Protein AF-A0A392NY03-F1 (afdb_monomer_lite)

pLDDT: mean 77.92, std 15.92, range [33.41, 97.06]

Secondary structure (DSSP, 8-state):
-HHHHHT-HHHHHHHHHHHHHHIIIIIHHHHHHHHHTT----HHHHHHHHHHHHHHHHHHS-----S-SSGGG----HHHHHHHHHHHHHHHHHHS-HHHHHHHHHHT-HHHHHHHHHHHHHHHHHHHHHTT-TT---HHHHHHHHHHHHHHHTTT--S-PPPHHHHHHHHHHHHHHTTTT-

Foldseek 3Di:
DVVVLCPDPLLVVVLVVLLVCCCVPFVVLAVVQCVVVVHDDDVVLLVLLSQLQSLCCQLLVGGPCQRGSHPVPHDDDPLVVLLVLLLVLVVVVVVDDPVVVVVCCVVCHDSNVSNVVSLVSVVVVSCVGNVVCVPPRDPSSVVSNVVVVVVVCVVPPPPDDDPPVNSSVVSSCSSSVVPVPD

Organism: NCBI:txid97028

Sequence (182 aa):
MYHLIFKRKSFNKFFHQSVQKKVENCLLPFLDNVAEEGAQVDLQDAFNKFTFDNTCNVVFGFDPNCLPKKFNELRENSYQKSLRVLEEVTLNRHYIPTWLWKLQKWLNVGQEKKFKVATENIDRFLYQHTSTNSSSRSDEIGECYFDMLKAQTKEGYGRGEMSEKYLRDTALSLLIAGKWHN

InterPro domains:
  IPR001128 Cytochrome P450 [PF00067] (19-178)
  IPR036396 Cytochrome P450 superfamily [G3DSA:1.10.630.10] (2-179)
  IPR036396 Cytochrome P450 superfamily [SSF48264] (8-178)

Radius of gyration: 18.07 Å; chains: 1; bounding box: 49×42×44 Å

Structure (mmCIF, N/CA/C/O backbone):
data_AF-A0A392NY03-F1
#
_entry.id   AF-A0A392NY03-F1
#
loop_
_atom_site.group_PDB
_atom_site.id
_atom_site.type_symbol
_atom_site.label_atom_id
_atom_site.label_alt_id
_atom_site.label_comp_id
_atom_site.label_asym_id
_atom_site.label_entity_id
_atom_site.label_seq_id
_atom_site.pdbx_PDB_ins_code
_atom_site.Cartn_x
_atom_site.Cartn_y
_atom_site.Cartn_z
_atom_site.occupancy
_atom_site.B_iso_or_equiv
_atom_site.auth_seq_id
_atom_site.auth_comp_id
_atom_site.auth_asym_id
_atom_site.auth_atom_id
_atom_site.pdbx_PDB_model_num
ATOM 1 N N . MET A 1 1 ? 20.837 1.768 0.656 1.00 48.66 1 MET A N 1
ATOM 2 C CA . MET A 1 1 ? 19.749 2.689 0.281 1.00 48.66 1 MET A CA 1
ATOM 3 C C . MET A 1 1 ? 18.522 2.612 1.216 1.00 48.66 1 MET A C 1
ATOM 5 O O . MET A 1 1 ? 18.526 3.355 2.188 1.00 48.66 1 MET A O 1
ATOM 9 N N . TYR A 1 2 ? 17.536 1.702 1.073 1.00 57.34 2 TYR A N 1
ATOM 10 C CA . TYR A 1 2 ? 16.329 1.670 1.952 1.00 57.34 2 TYR A CA 1
ATOM 11 C C . TYR A 1 2 ? 16.606 1.490 3.450 1.00 57.34 2 TYR A C 1
ATOM 13 O O . TYR A 1 2 ? 15.991 2.130 4.299 1.00 57.34 2 TYR A O 1
ATOM 21 N N . HIS A 1 3 ? 17.589 0.655 3.773 1.00 59.91 3 HIS A N 1
ATOM 22 C CA . HIS A 1 3 ? 17.982 0.351 5.146 1.00 59.91 3 HIS A CA 1
ATOM 23 C C . HIS A 1 3 ? 18.373 1.596 5.970 1.00 59.91 3 HIS A C 1
ATOM 25 O O . HIS A 1 3 ? 18.186 1.609 7.182 1.00 59.91 3 HIS A O 1
ATOM 31 N N . LEU A 1 4 ? 18.890 2.657 5.338 1.00 63.84 4 LEU A N 1
ATOM 32 C CA . LEU A 1 4 ? 19.244 3.892 6.048 1.00 63.84 4 LEU A CA 1
ATOM 33 C C . LEU A 1 4 ? 18.022 4.756 6.363 1.00 63.84 4 LEU A C 1
ATOM 35 O O . LEU A 1 4 ? 18.016 5.429 7.388 1.00 63.84 4 LEU A O 1
ATOM 39 N N . ILE A 1 5 ? 16.994 4.719 5.515 1.00 65.94 5 ILE A N 1
ATOM 40 C CA . ILE A 1 5 ? 15.735 5.442 5.723 1.00 65.94 5 ILE A CA 1
ATOM 41 C C . ILE A 1 5 ? 14.952 4.780 6.860 1.00 65.94 5 ILE A C 1
ATOM 43 O O . ILE A 1 5 ? 14.609 5.447 7.832 1.00 65.94 5 ILE A O 1
ATOM 47 N N . PHE A 1 6 ? 14.780 3.455 6.806 1.00 70.62 6 PHE A N 1
ATOM 48 C CA . PHE A 1 6 ? 14.061 2.687 7.833 1.00 70.62 6 PHE A CA 1
ATOM 49 C C . PHE A 1 6 ? 14.751 2.683 9.204 1.00 70.62 6 PHE A C 1
ATOM 51 O O . PHE A 1 6 ? 14.118 2.445 10.228 1.00 70.62 6 PHE A O 1
ATOM 58 N N . LYS A 1 7 ? 16.052 2.986 9.264 1.00 73.38 7 LYS A N 1
ATOM 59 C CA . LYS A 1 7 ? 16.778 3.132 10.534 1.00 73.38 7 LYS A CA 1
ATOM 60 C C . LYS A 1 7 ? 16.645 4.512 11.178 1.00 73.38 7 LYS A C 1
ATOM 62 O O . LYS A 1 7 ? 17.070 4.680 12.322 1.00 73.38 7 LYS A O 1
ATOM 67 N N . ARG A 1 8 ? 16.073 5.509 10.496 1.00 77.75 8 ARG A N 1
ATOM 68 C CA . ARG A 1 8 ? 15.898 6.843 11.083 1.00 77.75 8 ARG A CA 1
ATOM 69 C C . ARG A 1 8 ? 14.789 6.838 12.128 1.00 77.75 8 ARG A C 1
ATOM 71 O O . ARG A 1 8 ? 13.687 6.354 11.892 1.00 77.75 8 ARG A O 1
ATOM 78 N N . LYS A 1 9 ? 15.065 7.465 13.275 1.00 79.56 9 LYS A N 1
ATOM 79 C CA . LYS A 1 9 ? 14.077 7.640 14.350 1.00 79.56 9 LYS A CA 1
ATOM 80 C C . LYS A 1 9 ? 12.870 8.472 13.902 1.00 79.56 9 LYS A C 1
ATOM 82 O O . LYS A 1 9 ? 11.758 8.142 14.292 1.00 79.56 9 LYS A O 1
ATOM 87 N N . SER A 1 10 ? 13.085 9.503 13.075 1.00 75.88 10 SER A N 1
ATOM 88 C CA . SER A 1 10 ? 12.009 10.330 12.504 1.00 75.88 10 SER A CA 1
ATOM 89 C C . SER A 1 10 ? 11.055 9.490 11.654 1.00 75.88 10 SER A C 1
ATOM 91 O O . SER A 1 10 ? 9.855 9.493 11.907 1.00 75.88 10 SER A O 1
ATOM 93 N N . PHE A 1 11 ? 11.599 8.691 10.730 1.00 79.75 11 PHE A N 1
ATOM 94 C CA . PHE A 1 11 ? 10.820 7.762 9.911 1.00 79.75 11 PHE A CA 1
ATOM 95 C C . PHE A 1 11 ? 10.052 6.747 10.765 1.00 79.75 11 PHE A C 1
ATOM 97 O O . PHE A 1 11 ? 8.851 6.596 10.585 1.00 79.75 11 PHE A O 1
ATOM 104 N N . ASN A 1 12 ? 10.706 6.086 11.725 1.00 82.00 12 ASN A N 1
ATOM 105 C CA . ASN A 1 12 ? 10.037 5.085 12.563 1.00 82.00 12 ASN A CA 1
ATOM 106 C C . ASN A 1 12 ? 8.915 5.684 13.413 1.00 82.00 12 ASN A C 1
ATOM 108 O O . ASN A 1 12 ? 7.857 5.074 13.537 1.00 82.00 12 ASN A O 1
ATOM 112 N N . LYS A 1 13 ? 9.120 6.888 13.960 1.00 84.75 13 LYS A N 1
ATOM 113 C CA . LYS A 1 13 ? 8.075 7.616 14.685 1.00 84.75 13 LYS A CA 1
ATOM 114 C C . LYS A 1 13 ? 6.890 7.918 13.766 1.00 84.75 13 LYS A C 1
ATOM 116 O O . LYS A 1 13 ? 5.761 7.599 14.124 1.00 84.75 13 LYS A O 1
ATOM 121 N N . PHE A 1 14 ? 7.153 8.469 12.582 1.00 83.44 14 PHE A N 1
ATOM 122 C CA . PHE A 1 14 ? 6.122 8.791 11.598 1.00 83.44 14 PHE A CA 1
ATOM 123 C C . PHE A 1 14 ? 5.357 7.547 11.121 1.00 83.44 14 PHE A C 1
ATOM 125 O O . PHE A 1 14 ? 4.127 7.546 11.105 1.00 83.44 14 PHE A O 1
ATOM 132 N N . PHE A 1 15 ? 6.071 6.473 10.775 1.00 85.12 15 PHE A N 1
ATOM 133 C CA . PHE A 1 15 ? 5.483 5.202 10.358 1.00 85.12 15 PHE A CA 1
ATOM 134 C C . PHE A 1 15 ? 4.587 4.629 11.457 1.00 85.12 15 PHE A C 1
ATOM 136 O O . PHE A 1 15 ? 3.430 4.309 11.201 1.00 85.12 15 PHE A O 1
ATOM 143 N N . HIS A 1 16 ? 5.087 4.573 12.695 1.00 88.56 16 HIS A N 1
ATOM 144 C CA . HIS A 1 16 ? 4.323 4.074 13.834 1.00 88.56 16 HIS A CA 1
ATOM 145 C C . HIS A 1 16 ? 3.055 4.898 14.079 1.00 88.56 16 HIS A C 1
ATOM 147 O O . HIS A 1 16 ? 1.971 4.333 14.180 1.00 88.56 16 HIS A O 1
ATOM 153 N N . GLN A 1 17 ? 3.165 6.230 14.092 1.00 88.88 17 GLN A N 1
ATOM 154 C CA . GLN A 1 17 ? 2.017 7.124 14.257 1.00 88.88 17 GLN A CA 1
ATOM 155 C C . GLN A 1 17 ? 1.003 6.991 13.114 1.00 88.88 17 GLN A C 1
ATOM 157 O O . GLN A 1 17 ? -0.200 7.034 13.359 1.00 88.88 17 GLN A O 1
ATOM 162 N N . SER A 1 18 ? 1.470 6.826 11.876 1.00 87.50 18 SER A N 1
ATOM 163 C CA . SER A 1 18 ? 0.606 6.658 10.702 1.00 87.50 18 SER A CA 1
ATOM 164 C C . SER A 1 18 ? -0.183 5.354 10.771 1.00 87.50 18 SER A C 1
ATOM 166 O O . SER A 1 18 ? -1.406 5.369 10.637 1.00 87.50 18 SER A O 1
ATOM 168 N N . VAL A 1 19 ? 0.504 4.245 11.061 1.00 91.81 19 VAL A N 1
ATOM 169 C CA . VAL A 1 19 ? -0.120 2.927 11.213 1.00 91.81 19 VAL A CA 1
ATOM 170 C C . VAL A 1 19 ? -1.094 2.934 12.387 1.00 91.81 19 VAL A C 1
ATOM 172 O O . VAL A 1 19 ? -2.239 2.530 12.211 1.00 91.81 19 VAL A O 1
ATOM 175 N N . GLN A 1 20 ? -0.688 3.448 13.553 1.00 94.25 20 GLN A N 1
ATOM 176 C CA . GLN A 1 20 ? -1.549 3.531 14.735 1.00 94.25 20 GLN A CA 1
ATOM 177 C C . GLN A 1 20 ? -2.831 4.318 14.438 1.00 94.25 20 GLN A C 1
ATOM 179 O O . GLN A 1 20 ? -3.928 3.810 14.665 1.00 94.25 20 GLN A O 1
ATOM 184 N N . LYS A 1 21 ? -2.713 5.512 13.842 1.00 91.94 21 LYS A N 1
ATOM 185 C CA . LYS A 1 21 ? -3.877 6.316 13.445 1.00 91.94 21 LYS A CA 1
ATOM 186 C C . LYS A 1 21 ? -4.790 5.561 12.481 1.00 91.94 21 LYS A C 1
ATOM 188 O O . LYS A 1 21 ? -6.006 5.650 12.625 1.00 91.94 21 LYS A O 1
ATOM 193 N N . LYS A 1 22 ? -4.243 4.829 11.505 1.00 92.88 22 LYS A N 1
ATOM 194 C CA . LYS A 1 22 ? -5.048 4.055 10.547 1.00 92.88 22 LYS A CA 1
ATOM 195 C C . LYS A 1 22 ? -5.741 2.863 11.216 1.00 92.88 22 LYS A C 1
ATOM 197 O O . LYS A 1 22 ? -6.869 2.537 10.849 1.00 92.88 22 LYS A O 1
ATOM 202 N N . VAL A 1 23 ? -5.107 2.229 12.204 1.00 96.56 23 VAL A N 1
ATOM 203 C CA . VAL A 1 23 ? -5.734 1.161 12.997 1.00 96.56 23 VAL A CA 1
ATOM 204 C C . VAL A 1 23 ? -6.925 1.712 13.774 1.00 96.56 23 VAL A C 1
ATOM 206 O O . VAL A 1 23 ? -8.038 1.225 13.600 1.00 96.56 23 VAL A O 1
ATOM 209 N N . GLU A 1 24 ? -6.702 2.760 14.567 1.00 95.81 24 GLU A N 1
ATOM 210 C CA . GLU A 1 24 ? -7.713 3.348 15.453 1.00 95.81 24 GLU A CA 1
ATOM 211 C C . GLU A 1 24 ? -8.890 3.956 14.681 1.00 95.81 24 GLU A C 1
ATOM 213 O O . GLU A 1 24 ? -10.037 3.828 15.095 1.00 95.81 24 GLU A O 1
ATOM 218 N N . ASN A 1 25 ? -8.628 4.604 13.541 1.00 93.38 25 ASN A N 1
ATOM 219 C CA . ASN A 1 25 ? -9.654 5.368 12.827 1.00 93.38 25 ASN A CA 1
ATOM 220 C C . ASN A 1 25 ? -10.306 4.628 11.655 1.00 93.38 25 ASN A C 1
ATOM 222 O O . ASN A 1 25 ? -11.336 5.102 11.167 1.00 93.38 25 ASN A O 1
ATOM 226 N N . CYS A 1 26 ? -9.719 3.528 11.173 1.00 94.25 26 CYS A N 1
ATOM 227 C CA . CYS A 1 26 ? -10.228 2.797 10.009 1.00 94.25 26 CYS A CA 1
ATOM 228 C C . CYS A 1 26 ? -10.381 1.303 10.285 1.00 94.25 26 CYS A C 1
ATOM 230 O O . CYS A 1 26 ? -11.497 0.806 10.203 1.00 94.25 26 CYS A O 1
ATOM 232 N N . LEU A 1 27 ? -9.299 0.593 10.624 1.00 96.25 27 LEU A N 1
ATOM 233 C CA . LEU A 1 27 ? -9.344 -0.869 10.734 1.00 96.25 27 LEU A CA 1
ATOM 234 C C . LEU A 1 27 ? -10.250 -1.349 11.874 1.00 96.25 27 LEU A C 1
ATOM 236 O O . LEU A 1 27 ? -11.072 -2.227 11.639 1.00 96.25 27 LEU A O 1
ATOM 240 N N . LEU A 1 28 ? -10.118 -0.779 13.077 1.00 96.62 28 LEU A N 1
ATOM 241 C CA . LEU A 1 28 ? -10.971 -1.150 14.211 1.00 96.62 28 LEU A CA 1
ATOM 242 C C . LEU A 1 28 ? -12.446 -0.806 13.940 1.00 96.62 28 LEU A C 1
ATOM 244 O O . LEU A 1 28 ? -13.248 -1.734 13.957 1.00 96.62 28 LEU A O 1
ATOM 248 N N . PRO A 1 29 ? -12.811 0.436 13.546 1.00 96.50 29 PRO A N 1
ATOM 249 C CA . PRO A 1 29 ? -14.196 0.755 13.193 1.00 96.50 29 PRO A CA 1
ATOM 250 C C . PRO A 1 29 ? -14.788 -0.136 12.097 1.00 96.50 29 PRO A C 1
ATOM 252 O O . PRO A 1 29 ? -15.959 -0.491 12.161 1.00 96.50 29 PRO A O 1
ATOM 255 N N . PHE A 1 30 ? -13.985 -0.504 11.096 1.00 96.75 30 PHE A N 1
ATOM 256 C CA . PHE A 1 30 ? -14.412 -1.409 10.034 1.00 96.75 30 PHE A CA 1
ATOM 257 C C . PHE A 1 30 ? -14.739 -2.805 10.568 1.00 96.75 30 PHE A C 1
ATOM 259 O O . PHE A 1 30 ? -15.790 -3.349 10.242 1.00 96.75 30 PHE A O 1
ATOM 266 N N . LEU A 1 31 ? -13.858 -3.381 11.391 1.00 96.88 31 LEU A N 1
ATOM 267 C CA . LEU A 1 31 ? -14.071 -4.707 11.974 1.00 96.88 31 LEU A CA 1
ATOM 268 C C . LEU A 1 31 ? -15.233 -4.715 12.976 1.00 96.88 31 LEU A C 1
ATOM 270 O O . LEU A 1 31 ? -16.005 -5.672 12.984 1.00 96.88 31 LEU A O 1
ATOM 274 N N . ASP A 1 32 ? -15.390 -3.648 13.760 1.00 97.06 32 ASP A N 1
ATOM 275 C CA . ASP A 1 32 ? -16.525 -3.479 14.670 1.00 97.06 32 ASP A CA 1
ATOM 276 C C . ASP A 1 32 ? -17.842 -3.432 13.884 1.00 97.06 32 ASP A C 1
ATOM 278 O O . ASP A 1 32 ? -18.769 -4.179 14.183 1.00 97.06 32 ASP A O 1
ATOM 282 N N . ASN A 1 33 ? -17.905 -2.637 12.811 1.00 96.75 33 ASN A N 1
ATOM 283 C CA . ASN A 1 33 ? -19.099 -2.553 11.971 1.00 96.75 33 ASN A CA 1
ATOM 284 C C . ASN A 1 33 ? -19.419 -3.882 11.261 1.00 96.75 33 ASN A C 1
ATOM 286 O O . ASN A 1 33 ? -20.582 -4.269 11.196 1.00 96.75 33 ASN A O 1
ATOM 290 N N . VAL A 1 34 ? -18.410 -4.614 10.778 1.00 96.00 34 VAL A N 1
ATOM 291 C CA . VAL A 1 34 ? -18.593 -5.979 10.252 1.00 96.00 34 VAL A CA 1
ATOM 292 C C . VAL A 1 34 ? -19.234 -6.887 11.305 1.00 96.00 34 VAL A C 1
ATOM 294 O O . VAL A 1 34 ? -20.149 -7.647 10.983 1.00 96.00 34 VAL A O 1
ATOM 297 N N . ALA A 1 35 ? -18.746 -6.829 12.548 1.00 96.00 35 ALA A N 1
ATOM 298 C CA . ALA A 1 35 ? -19.244 -7.657 13.640 1.00 96.00 35 ALA A CA 1
ATOM 299 C C . ALA A 1 35 ? -20.685 -7.290 14.026 1.00 96.00 35 ALA A C 1
ATOM 301 O O . ALA A 1 35 ? -21.507 -8.185 14.220 1.00 96.00 35 ALA A O 1
ATOM 302 N N . GLU A 1 36 ? -21.008 -5.995 14.080 1.00 96.50 36 GLU A N 1
ATOM 303 C CA . GLU A 1 36 ? -22.365 -5.488 14.319 1.00 96.50 36 GLU A CA 1
ATOM 304 C C . GLU A 1 36 ? -23.351 -5.918 13.224 1.00 96.50 36 GLU A C 1
ATOM 306 O O . GLU A 1 36 ? -24.484 -6.295 13.520 1.00 96.50 36 GLU A O 1
ATOM 311 N N . GLU A 1 37 ? -22.921 -5.898 11.961 1.00 94.44 37 GLU A N 1
ATOM 312 C CA . GLU A 1 37 ? -23.732 -6.331 10.817 1.00 94.44 37 GLU A CA 1
ATOM 313 C C . GLU A 1 37 ? -23.833 -7.864 10.701 1.00 94.44 37 GLU A C 1
ATOM 315 O O . GLU A 1 37 ? -24.616 -8.371 9.896 1.00 94.44 37 GLU A O 1
ATOM 320 N N . GLY A 1 38 ? -23.054 -8.618 11.488 1.00 93.19 38 GLY A N 1
ATOM 321 C CA . GLY A 1 38 ? -22.962 -10.076 11.382 1.00 93.19 38 GLY A CA 1
ATOM 322 C C . GLY A 1 38 ? -22.428 -10.545 10.023 1.00 93.19 38 GLY A C 1
ATOM 323 O O . GLY A 1 38 ? -22.752 -11.646 9.574 1.00 93.19 38 GLY A O 1
ATOM 324 N N . ALA A 1 39 ? -21.652 -9.699 9.342 1.00 93.44 39 ALA A N 1
ATOM 325 C CA . ALA A 1 39 ? -21.164 -9.942 7.993 1.00 93.44 39 ALA A CA 1
ATOM 326 C C . ALA A 1 39 ? -19.878 -10.784 7.983 1.00 93.44 39 ALA A C 1
ATOM 328 O O . ALA A 1 39 ? -19.096 -10.799 8.933 1.00 93.44 39 ALA A O 1
ATOM 329 N N . GLN A 1 40 ? -19.620 -11.460 6.862 1.00 92.75 40 GLN A N 1
ATOM 330 C CA . GLN A 1 40 ? -18.354 -12.148 6.620 1.00 92.75 40 GLN A CA 1
ATOM 331 C C . GLN A 1 40 ? -17.423 -11.262 5.781 1.00 92.75 40 GLN A C 1
ATOM 333 O O . GLN A 1 40 ? -17.798 -10.812 4.699 1.00 92.75 40 GLN A O 1
ATOM 338 N N . VAL A 1 41 ? -16.185 -11.069 6.248 1.00 92.94 41 VAL A N 1
ATOM 339 C CA . VAL A 1 41 ? -15.096 -10.428 5.487 1.00 92.94 41 VAL A CA 1
ATOM 340 C C . VAL A 1 41 ? -14.013 -11.414 5.115 1.00 92.94 41 VAL A C 1
ATOM 342 O O . VAL A 1 41 ? -13.637 -12.285 5.898 1.00 92.94 41 VAL A O 1
ATOM 345 N N . ASP A 1 42 ? -13.406 -11.150 3.965 1.00 91.75 42 ASP A N 1
ATOM 346 C CA . ASP A 1 42 ? -12.051 -11.588 3.678 1.00 91.75 42 ASP A CA 1
ATOM 347 C C . ASP A 1 42 ? -11.037 -10.652 4.370 1.00 91.75 42 ASP A C 1
ATOM 349 O O . ASP A 1 42 ? -10.808 -9.515 3.944 1.00 91.75 42 ASP A O 1
ATOM 353 N N . LEU A 1 43 ? -10.411 -11.135 5.448 1.00 92.94 43 LEU A N 1
ATOM 354 C CA . LEU A 1 43 ? -9.368 -10.393 6.164 1.00 92.94 43 LEU A CA 1
ATOM 355 C C . LEU A 1 43 ? -8.121 -10.151 5.306 1.00 92.94 43 LEU A C 1
ATOM 357 O O . LEU A 1 43 ? -7.435 -9.149 5.505 1.00 92.94 43 LEU A O 1
ATOM 361 N N . GLN A 1 44 ? -7.830 -11.019 4.334 1.00 89.25 44 GLN A N 1
ATOM 362 C CA . GLN A 1 44 ? -6.713 -10.810 3.421 1.00 89.25 44 GLN A CA 1
ATOM 363 C C . GLN A 1 44 ? -6.969 -9.580 2.547 1.00 89.25 44 GLN A C 1
ATOM 365 O O . GLN A 1 44 ? -6.074 -8.755 2.357 1.00 89.25 44 GLN A O 1
ATOM 370 N N . ASP A 1 45 ? -8.189 -9.416 2.038 1.00 87.62 45 ASP A N 1
ATOM 371 C CA . ASP A 1 45 ? -8.572 -8.237 1.264 1.00 87.62 45 ASP A CA 1
ATOM 372 C C . ASP A 1 45 ? -8.565 -6.956 2.117 1.00 87.62 45 ASP A C 1
ATOM 374 O O . ASP A 1 45 ? -8.002 -5.936 1.703 1.00 87.62 45 ASP A O 1
ATOM 378 N N . ALA A 1 46 ? -9.095 -7.020 3.343 1.00 91.94 46 ALA A N 1
ATOM 379 C CA . ALA A 1 46 ? -9.078 -5.895 4.279 1.00 91.94 46 ALA A CA 1
ATOM 380 C C . ALA A 1 46 ? -7.645 -5.454 4.632 1.00 91.94 46 ALA A C 1
ATOM 382 O O . ALA A 1 46 ? -7.312 -4.270 4.529 1.00 91.94 46 ALA A O 1
ATOM 383 N N . PHE A 1 47 ? -6.757 -6.395 4.970 1.00 91.50 47 PHE A N 1
ATOM 384 C CA . PHE A 1 47 ? -5.359 -6.084 5.271 1.00 91.50 47 PHE A CA 1
ATOM 385 C C . PHE A 1 47 ? -4.573 -5.639 4.038 1.00 91.50 47 PHE A C 1
ATOM 387 O O . PHE A 1 47 ? -3.710 -4.771 4.148 1.00 91.50 47 PHE A O 1
ATOM 394 N N . ASN A 1 48 ? -4.893 -6.143 2.845 1.00 87.56 48 ASN A N 1
ATOM 395 C CA . ASN A 1 48 ? -4.289 -5.648 1.609 1.00 87.56 48 ASN A CA 1
ATOM 396 C C . ASN A 1 48 ? -4.656 -4.183 1.340 1.00 87.56 48 ASN A C 1
ATOM 398 O O . ASN A 1 48 ? -3.794 -3.401 0.937 1.00 87.56 48 ASN A O 1
ATOM 402 N N . LYS A 1 49 ? -5.914 -3.792 1.583 1.00 90.69 49 LYS A N 1
ATOM 403 C CA . LYS A 1 49 ? -6.361 -2.392 1.510 1.00 90.69 49 LYS A CA 1
ATOM 404 C C . LYS A 1 49 ? -5.681 -1.529 2.574 1.00 90.69 49 LYS A C 1
ATOM 406 O O . LYS A 1 49 ? -5.148 -0.474 2.244 1.00 90.69 49 LYS A O 1
ATOM 411 N N . PHE A 1 50 ? -5.606 -2.015 3.813 1.00 91.62 50 PHE A N 1
ATOM 412 C CA . PHE A 1 50 ? -4.915 -1.343 4.916 1.00 91.62 50 PHE A CA 1
ATOM 413 C C . PHE A 1 50 ? -3.426 -1.087 4.625 1.00 91.62 50 PHE A C 1
ATOM 415 O O . PHE A 1 50 ? -2.926 0.025 4.811 1.00 91.62 50 PHE A O 1
ATOM 422 N N . THR A 1 51 ? -2.705 -2.106 4.155 1.00 89.12 51 THR A N 1
ATOM 423 C CA . THR A 1 51 ? -1.279 -2.008 3.811 1.00 89.12 51 THR A CA 1
ATOM 424 C C . THR A 1 51 ? -1.057 -1.071 2.632 1.00 89.12 51 THR A C 1
ATOM 426 O O . THR A 1 51 ? -0.096 -0.296 2.625 1.00 89.12 51 THR A O 1
ATOM 429 N N . PHE A 1 52 ? -1.958 -1.110 1.647 1.00 87.38 52 PHE A N 1
ATOM 430 C CA . PHE A 1 52 ? -1.908 -0.205 0.510 1.00 87.38 52 PHE A CA 1
ATOM 431 C C . PHE A 1 52 ? -2.056 1.256 0.941 1.00 87.38 52 PHE A C 1
ATOM 433 O O . PHE A 1 52 ? -1.195 2.068 0.605 1.00 87.38 52 PHE A O 1
ATOM 440 N N . ASP A 1 53 ? -3.062 1.563 1.762 1.00 88.56 53 ASP A N 1
ATOM 441 C CA . ASP A 1 53 ? -3.291 2.913 2.281 1.00 88.56 53 ASP A CA 1
ATOM 442 C C . ASP A 1 53 ? -2.074 3.446 3.054 1.00 88.56 53 ASP A C 1
ATOM 444 O O . ASP A 1 53 ? -1.602 4.554 2.796 1.00 88.56 53 ASP A O 1
ATOM 448 N N . ASN A 1 54 ? -1.498 2.633 3.948 1.00 88.31 54 ASN A N 1
ATOM 449 C CA . ASN A 1 54 ? -0.302 3.013 4.704 1.00 88.31 54 ASN A CA 1
ATOM 450 C C . ASN A 1 54 ? 0.919 3.229 3.802 1.00 88.31 54 ASN A C 1
ATOM 452 O O . ASN A 1 54 ? 1.684 4.168 4.014 1.00 88.31 54 ASN A O 1
ATOM 456 N N . THR A 1 55 ? 1.107 2.390 2.782 1.00 83.94 55 THR A N 1
ATOM 457 C CA . THR A 1 55 ? 2.235 2.536 1.853 1.00 83.94 55 THR A CA 1
ATOM 458 C C . THR A 1 55 ? 2.085 3.799 1.013 1.00 83.94 55 THR A C 1
ATOM 460 O O . THR A 1 55 ? 3.059 4.531 0.838 1.00 83.94 55 THR A O 1
ATOM 463 N N . CYS A 1 56 ? 0.874 4.107 0.543 1.00 80.25 56 CYS A N 1
ATOM 464 C CA . CYS A 1 56 ? 0.611 5.358 -0.160 1.00 80.25 56 CYS A CA 1
ATOM 465 C C . CYS A 1 56 ? 0.853 6.576 0.735 1.00 80.25 56 CYS A C 1
ATOM 467 O O . CYS A 1 56 ? 1.500 7.530 0.300 1.00 80.25 56 CYS A O 1
ATOM 469 N N . ASN A 1 57 ? 0.436 6.510 1.999 1.00 82.56 57 ASN A N 1
ATOM 470 C CA . ASN A 1 57 ? 0.675 7.585 2.954 1.00 82.56 57 ASN A CA 1
ATOM 471 C C . ASN A 1 57 ? 2.178 7.796 3.192 1.00 82.56 57 ASN A C 1
ATOM 473 O O . ASN A 1 57 ? 2.673 8.916 3.116 1.00 82.56 57 ASN A O 1
ATOM 477 N N . VAL A 1 58 ? 2.937 6.717 3.386 1.00 78.25 58 VAL A N 1
ATOM 478 C CA . VAL A 1 58 ? 4.379 6.793 3.660 1.00 78.25 58 VAL A CA 1
ATOM 479 C C . VAL A 1 58 ? 5.195 7.232 2.443 1.00 78.25 58 VAL A C 1
ATOM 481 O O . VAL A 1 58 ? 6.142 7.999 2.595 1.00 78.25 58 VAL A O 1
ATOM 484 N N . VAL A 1 59 ? 4.861 6.754 1.242 1.00 74.44 59 VAL A N 1
ATOM 485 C CA . VAL A 1 59 ? 5.677 6.994 0.038 1.00 74.44 59 VAL A CA 1
ATOM 486 C C . VAL A 1 59 ? 5.239 8.241 -0.728 1.00 74.44 59 VAL A C 1
ATOM 488 O O . VAL A 1 59 ? 6.087 8.982 -1.227 1.00 74.44 59 VAL A O 1
ATOM 491 N N . PHE A 1 60 ? 3.932 8.489 -0.829 1.00 73.19 60 PHE A N 1
ATOM 492 C CA . PHE A 1 60 ? 3.380 9.599 -1.613 1.00 73.19 60 PHE A CA 1
ATOM 493 C C . PHE A 1 60 ? 2.854 10.751 -0.750 1.00 73.19 60 PHE A C 1
ATOM 495 O O . PHE A 1 60 ? 2.717 11.873 -1.252 1.00 73.19 60 PHE A O 1
ATOM 502 N N . GLY A 1 61 ? 2.618 10.513 0.543 1.00 73.19 61 GLY A N 1
ATOM 503 C CA . GLY A 1 61 ? 2.098 11.522 1.464 1.00 73.19 61 GLY A CA 1
ATOM 504 C C . GLY A 1 61 ? 0.587 11.717 1.375 1.00 73.19 61 GLY A C 1
ATOM 505 O O . GLY A 1 61 ? 0.109 12.795 1.715 1.00 73.19 61 GLY A O 1
ATOM 506 N N . PHE A 1 62 ? -0.159 10.725 0.875 1.00 79.06 62 PHE A N 1
ATOM 507 C CA . PHE A 1 62 ? -1.622 10.754 0.856 1.00 79.06 62 PHE A CA 1
ATOM 508 C C . PHE A 1 62 ? -2.215 9.387 1.207 1.00 79.06 62 PHE A C 1
ATOM 510 O O . PHE A 1 62 ? -1.626 8.350 0.910 1.00 79.06 62 PHE A O 1
ATOM 517 N N . ASP A 1 63 ? -3.417 9.391 1.777 1.00 85.00 63 ASP A N 1
ATOM 518 C CA . ASP A 1 63 ? -4.194 8.186 2.065 1.00 85.00 63 ASP A CA 1
ATOM 519 C C . ASP A 1 63 ? -5.334 8.047 1.032 1.00 85.00 63 ASP A C 1
ATOM 521 O O . ASP A 1 63 ? -6.216 8.909 0.992 1.00 85.00 63 ASP A O 1
ATOM 525 N N . PRO A 1 64 ? -5.331 7.014 0.164 1.00 84.25 64 PRO A N 1
ATOM 526 C CA . PRO A 1 64 ? -6.412 6.781 -0.792 1.00 84.25 64 PRO A CA 1
ATOM 527 C C . PRO A 1 64 ? -7.712 6.298 -0.136 1.00 84.25 64 PRO A C 1
ATOM 529 O O . PRO A 1 64 ? -8.740 6.259 -0.811 1.00 84.25 64 PRO A O 1
ATOM 532 N N . ASN A 1 65 ? -7.677 5.941 1.152 1.00 88.19 65 ASN A N 1
ATOM 533 C CA . ASN A 1 65 ? -8.808 5.448 1.927 1.00 88.19 65 ASN A CA 1
ATOM 534 C C . ASN A 1 65 ? -9.500 4.239 1.271 1.00 88.19 65 ASN A C 1
ATOM 536 O O . ASN A 1 65 ? -10.725 4.180 1.164 1.00 88.19 65 ASN A O 1
ATOM 540 N N . CYS A 1 66 ? -8.704 3.271 0.805 1.00 89.62 66 CYS A N 1
ATOM 541 C CA . CYS A 1 66 ? -9.196 2.043 0.187 1.00 89.62 66 CYS A CA 1
ATOM 542 C C . CYS A 1 66 ? -9.881 1.111 1.189 1.00 89.62 66 CYS A C 1
ATOM 544 O O . CYS A 1 66 ? -10.702 0.295 0.765 1.00 89.62 66 CYS A O 1
ATOM 546 N N . LEU A 1 67 ? -9.532 1.195 2.478 1.00 92.50 67 LEU A N 1
ATOM 547 C CA . LEU A 1 67 ? -10.258 0.533 3.561 1.00 92.50 67 LEU A CA 1
ATOM 548 C C . LEU A 1 67 ? -11.255 1.523 4.198 1.00 92.50 67 LEU A C 1
ATOM 550 O O . LEU A 1 67 ? -10.829 2.389 4.968 1.00 92.50 67 LEU A O 1
ATOM 554 N N . PRO A 1 68 ? -12.563 1.421 3.897 1.00 91.50 68 PRO A N 1
ATOM 555 C CA . PRO A 1 68 ? -13.575 2.288 4.490 1.00 91.50 68 PRO A CA 1
ATOM 556 C C . PRO A 1 68 ? -13.835 1.919 5.953 1.00 91.50 68 PRO A C 1
ATOM 558 O O . PRO A 1 68 ? -13.430 0.862 6.423 1.00 91.50 68 PRO A O 1
ATOM 561 N N . LYS A 1 69 ? -14.564 2.781 6.668 1.00 93.06 69 LYS A N 1
ATOM 562 C CA . LYS A 1 69 ? -14.990 2.514 8.054 1.00 93.06 69 LYS A CA 1
ATOM 563 C C . LYS A 1 69 ? -16.224 1.619 8.140 1.00 93.06 69 LYS A C 1
ATOM 565 O O . LYS A 1 69 ? -16.493 1.085 9.205 1.00 93.06 69 LYS A O 1
ATOM 570 N N . LYS A 1 70 ? -16.992 1.513 7.054 1.00 92.38 70 LYS A N 1
ATOM 571 C CA . LYS A 1 70 ? -18.222 0.723 6.993 1.00 92.38 70 LYS A CA 1
ATOM 572 C C . LYS A 1 70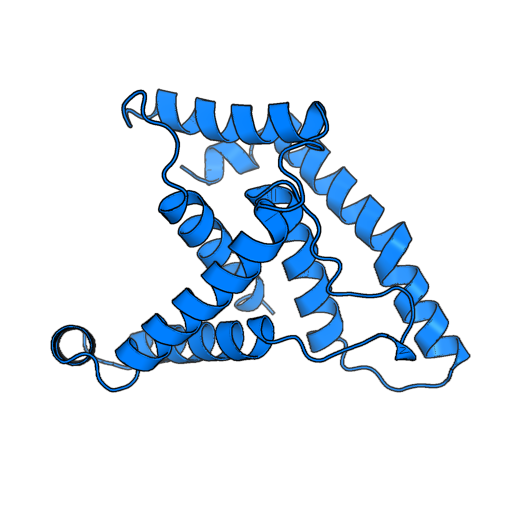 ? -18.097 -0.389 5.966 1.00 92.38 70 LYS A C 1
ATOM 574 O O . LYS A 1 70 ? -17.569 -0.171 4.874 1.00 92.38 70 LYS A O 1
ATOM 579 N N . PHE A 1 71 ? -18.612 -1.562 6.298 1.00 89.06 71 PHE A N 1
ATOM 580 C CA . PHE A 1 71 ? -18.571 -2.748 5.460 1.00 89.06 71 PHE A CA 1
ATOM 581 C C . PHE A 1 71 ? -19.339 -2.551 4.151 1.00 89.06 71 PHE A C 1
ATOM 583 O O . PHE A 1 71 ? -18.832 -2.886 3.083 1.00 89.06 71 PHE A O 1
ATOM 590 N N . ASN A 1 72 ? -20.505 -1.907 4.198 1.00 88.69 72 ASN A N 1
ATOM 591 C CA . ASN A 1 72 ? -21.308 -1.606 3.009 1.00 88.69 72 ASN A CA 1
ATOM 592 C C . ASN A 1 72 ? -20.638 -0.638 2.007 1.00 88.69 72 ASN A C 1
ATOM 594 O O . ASN A 1 72 ? -21.059 -0.542 0.853 1.00 88.69 72 ASN A O 1
ATOM 598 N N . GLU A 1 73 ? -19.597 0.080 2.427 1.00 89.19 73 GLU A N 1
ATOM 599 C CA . GLU A 1 73 ? -18.795 0.959 1.576 1.00 89.19 73 GLU A CA 1
ATOM 600 C C . GLU A 1 73 ? -17.596 0.231 0.954 1.00 89.19 73 GLU A C 1
ATOM 602 O O . GLU A 1 73 ? -16.921 0.801 0.091 1.00 89.19 73 GLU A O 1
ATOM 607 N N . LEU A 1 74 ? -17.325 -1.015 1.361 1.00 87.38 74 LEU A N 1
ATOM 608 C CA . LEU A 1 74 ? -16.214 -1.809 0.854 1.00 87.38 74 LEU A CA 1
ATOM 609 C C . LEU A 1 74 ? -16.432 -2.131 -0.625 1.00 87.38 74 LEU A C 1
ATOM 611 O O . LEU A 1 74 ? -17.414 -2.755 -1.021 1.00 87.38 74 LEU A O 1
ATOM 615 N N . ARG A 1 75 ? -15.487 -1.697 -1.461 1.00 84.06 75 ARG A N 1
ATOM 616 C CA . ARG A 1 75 ? -15.525 -1.895 -2.913 1.00 84.06 75 ARG A CA 1
ATOM 617 C C . ARG A 1 75 ? -14.258 -2.580 -3.397 1.00 84.06 75 ARG A C 1
ATOM 619 O O . ARG A 1 75 ? -13.171 -2.418 -2.834 1.00 84.06 75 ARG A O 1
ATOM 626 N N . GLU A 1 76 ? -14.400 -3.333 -4.480 1.00 79.31 76 GLU A N 1
ATOM 627 C CA . GLU A 1 76 ? -13.251 -3.817 -5.233 1.00 79.31 76 GLU A CA 1
ATOM 628 C C . GLU A 1 76 ? -12.671 -2.651 -6.044 1.00 79.31 76 GLU A C 1
ATOM 630 O O . GLU A 1 76 ? -13.343 -2.075 -6.902 1.00 79.31 76 GLU A O 1
ATOM 635 N N . ASN A 1 77 ? -11.414 -2.300 -5.776 1.00 78.00 77 ASN A N 1
ATOM 636 C CA . ASN A 1 77 ? -10.755 -1.183 -6.446 1.00 78.00 77 ASN A CA 1
ATOM 637 C C . ASN A 1 77 ? -9.931 -1.682 -7.642 1.00 78.00 77 ASN A C 1
ATOM 639 O O . ASN A 1 77 ? -9.291 -2.734 -7.592 1.00 78.00 77 ASN A O 1
ATOM 643 N N . SER A 1 78 ? -9.887 -0.901 -8.724 1.00 77.75 78 SER A N 1
ATOM 644 C CA . SER A 1 78 ? -9.165 -1.252 -9.962 1.00 77.75 78 SER A CA 1
ATOM 645 C C . SER A 1 78 ? -7.662 -1.504 -9.749 1.00 77.75 78 SER A C 1
ATOM 64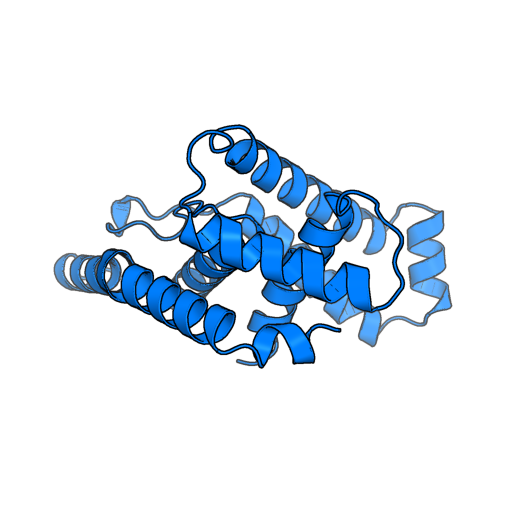7 O O . SER A 1 78 ? -7.061 -2.320 -10.460 1.00 77.75 78 SER A O 1
ATOM 649 N N . TYR A 1 79 ? -7.057 -0.872 -8.736 1.00 82.31 79 TYR A N 1
ATOM 650 C CA . TYR A 1 79 ? -5.657 -1.100 -8.377 1.00 82.31 79 TYR A CA 1
ATOM 651 C C . TYR A 1 79 ? -5.409 -2.536 -7.884 1.00 82.31 79 TYR A C 1
ATOM 653 O O . TYR A 1 79 ? -4.340 -3.078 -8.145 1.00 82.31 79 TYR A O 1
ATOM 661 N N . GLN A 1 80 ? -6.380 -3.195 -7.237 1.00 84.00 80 GLN A N 1
ATOM 662 C CA . GLN A 1 80 ? -6.205 -4.548 -6.683 1.00 84.00 80 GLN A CA 1
ATOM 663 C C . GLN A 1 80 ? -6.017 -5.584 -7.783 1.00 84.00 80 GLN A C 1
ATOM 665 O O . GLN A 1 80 ? -5.139 -6.439 -7.681 1.00 84.00 80 GLN A O 1
ATOM 670 N N . LYS A 1 81 ? -6.784 -5.464 -8.873 1.00 86.69 81 LYS A N 1
ATOM 671 C CA . LYS A 1 81 ? -6.624 -6.311 -10.065 1.00 86.69 81 LYS A CA 1
ATOM 672 C C . LYS A 1 81 ? -5.239 -6.126 -10.672 1.00 86.69 81 LYS A C 1
ATOM 674 O O . LYS A 1 81 ? -4.568 -7.100 -10.996 1.00 86.69 81 LYS A O 1
ATOM 679 N N . SER A 1 82 ? -4.792 -4.878 -10.761 1.00 89.31 82 SER A N 1
ATOM 680 C CA . SER A 1 82 ? -3.475 -4.547 -11.302 1.00 89.31 82 SER A CA 1
ATOM 681 C C . SER A 1 82 ? -2.345 -5.063 -10.403 1.00 89.31 82 SER A C 1
ATOM 683 O O . SER A 1 82 ? -1.408 -5.673 -10.904 1.00 89.31 82 SER A O 1
ATOM 685 N N . LEU A 1 83 ? -2.460 -4.931 -9.078 1.00 84.25 83 LEU A N 1
ATOM 686 C CA . LEU A 1 83 ? -1.490 -5.492 -8.133 1.00 84.25 83 LEU A CA 1
ATOM 687 C C . LEU A 1 83 ? -1.412 -7.018 -8.222 1.00 84.25 83 LEU A C 1
ATOM 689 O O . LEU A 1 83 ? -0.307 -7.542 -8.303 1.00 84.25 83 LEU A O 1
ATOM 693 N N . ARG A 1 84 ? -2.551 -7.723 -8.290 1.00 85.62 84 ARG A N 1
ATOM 694 C CA . ARG A 1 84 ? -2.567 -9.187 -8.471 1.00 85.62 84 ARG A CA 1
ATOM 695 C C . ARG A 1 84 ? -1.830 -9.608 -9.745 1.00 85.62 84 ARG A C 1
ATOM 697 O O . ARG A 1 84 ? -1.050 -10.552 -9.715 1.00 85.62 84 ARG A O 1
ATOM 704 N N . VAL A 1 85 ? -2.022 -8.879 -10.849 1.00 89.94 85 VAL A N 1
ATOM 705 C CA . VAL A 1 85 ? -1.284 -9.124 -12.101 1.00 89.94 85 VAL A CA 1
ATOM 706 C C . VAL A 1 85 ? 0.216 -8.883 -11.922 1.00 89.94 85 VAL A C 1
ATOM 708 O O . VAL A 1 85 ? 1.019 -9.672 -12.415 1.00 89.94 85 VAL A O 1
ATOM 711 N N . LEU A 1 86 ? 0.622 -7.818 -11.223 1.00 87.62 86 LEU A N 1
ATOM 712 C CA . LEU A 1 86 ? 2.042 -7.569 -10.957 1.00 87.62 86 LEU A CA 1
ATOM 713 C C . LEU A 1 86 ? 2.667 -8.672 -10.101 1.00 87.62 86 LEU A C 1
ATOM 715 O O . LEU A 1 86 ? 3.786 -9.091 -10.397 1.00 87.62 86 LEU A O 1
ATOM 719 N N . GLU A 1 87 ? 1.959 -9.156 -9.081 1.00 83.19 87 GLU A N 1
ATOM 720 C CA . GLU A 1 87 ? 2.390 -10.289 -8.258 1.00 83.19 87 GLU A CA 1
ATOM 721 C C . GLU A 1 87 ? 2.552 -11.552 -9.101 1.00 83.19 87 GLU A C 1
ATOM 723 O O . GLU A 1 87 ? 3.631 -12.141 -9.105 1.00 83.19 87 GLU A O 1
ATOM 728 N N . GLU A 1 88 ? 1.536 -11.919 -9.886 1.00 87.44 88 GLU A N 1
ATOM 729 C CA . GLU A 1 88 ? 1.562 -13.102 -10.752 1.00 87.44 88 GLU A CA 1
ATOM 730 C C . GLU A 1 88 ? 2.712 -13.037 -11.766 1.00 87.44 88 GLU A C 1
ATOM 732 O O . GLU A 1 88 ? 3.462 -13.997 -11.940 1.00 87.44 88 GLU A O 1
ATOM 737 N N . VAL A 1 89 ? 2.907 -11.894 -12.430 1.00 87.81 89 VAL A N 1
ATOM 738 C CA . VAL A 1 89 ? 4.013 -11.742 -13.385 1.00 87.81 89 VAL A CA 1
ATOM 739 C C . VAL A 1 89 ? 5.365 -11.810 -12.671 1.00 87.81 89 VAL A C 1
ATOM 741 O O . VAL A 1 89 ? 6.298 -12.432 -13.181 1.00 87.81 89 VAL A O 1
ATOM 744 N N . THR A 1 90 ? 5.487 -11.208 -11.487 1.00 83.88 90 THR A N 1
ATOM 745 C CA . THR A 1 90 ? 6.730 -11.237 -10.701 1.00 83.88 90 THR A CA 1
ATOM 746 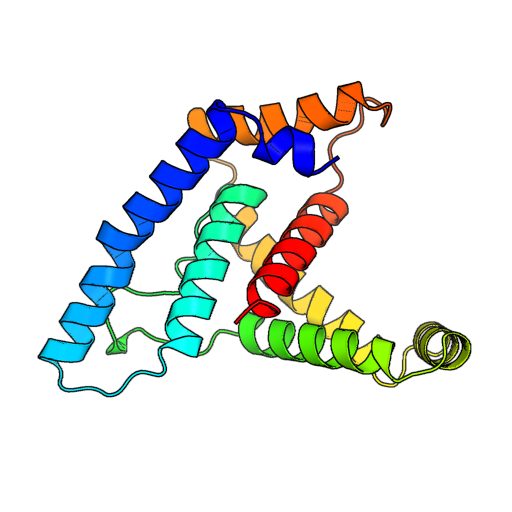C C . THR A 1 9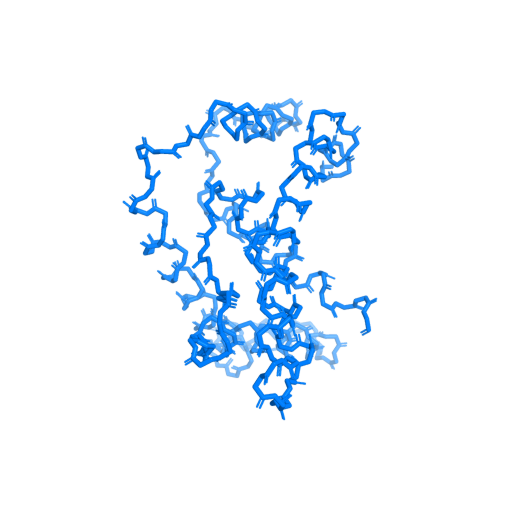0 ? 7.050 -12.651 -10.215 1.00 83.88 90 THR A C 1
ATOM 748 O O . THR A 1 90 ? 8.200 -13.077 -10.315 1.00 83.88 90 THR A O 1
ATOM 751 N N . LEU A 1 91 ? 6.043 -13.416 -9.785 1.00 84.94 91 LEU A N 1
ATOM 752 C CA . LEU A 1 91 ? 6.148 -14.852 -9.512 1.00 84.94 91 LEU A CA 1
ATOM 753 C C . LEU A 1 91 ? 6.649 -15.602 -10.744 1.00 84.94 91 LEU A C 1
ATOM 755 O O . LEU A 1 91 ? 7.664 -16.289 -10.682 1.00 84.94 91 LEU A O 1
ATOM 759 N N . ASN A 1 92 ? 5.990 -15.405 -11.885 1.00 84.75 92 ASN A N 1
ATOM 760 C CA . ASN A 1 92 ? 6.305 -16.097 -13.132 1.00 84.75 92 ASN A CA 1
ATOM 761 C C . ASN A 1 92 ? 7.749 -15.868 -13.599 1.00 84.75 92 ASN A C 1
ATOM 763 O O . ASN A 1 92 ? 8.360 -16.777 -14.160 1.00 84.75 92 ASN A O 1
ATOM 767 N N . ARG A 1 93 ? 8.341 -14.700 -13.319 1.00 84.62 93 ARG A N 1
ATOM 768 C CA . ARG A 1 93 ? 9.756 -14.425 -13.627 1.00 84.62 93 ARG A CA 1
ATOM 769 C C . ARG A 1 93 ? 10.738 -15.352 -12.904 1.00 84.62 93 ARG A C 1
ATOM 771 O O . ARG A 1 93 ? 11.837 -15.537 -13.412 1.00 84.62 93 ARG A O 1
ATOM 778 N N . HIS A 1 94 ? 10.361 -15.951 -11.774 1.00 83.06 94 HIS A N 1
ATOM 779 C CA . HIS A 1 94 ? 11.209 -16.918 -11.067 1.00 83.06 94 HIS A CA 1
ATOM 780 C C . HIS A 1 94 ? 11.240 -18.287 -11.760 1.00 83.06 94 HIS A C 1
ATOM 782 O O . HIS A 1 94 ? 12.209 -19.026 -11.615 1.00 83.06 94 HIS A O 1
ATOM 788 N N . TYR A 1 95 ? 10.207 -18.607 -12.542 1.00 85.56 95 TYR A N 1
ATOM 789 C CA . TYR A 1 95 ? 10.078 -19.880 -13.255 1.00 85.56 95 TYR A CA 1
ATOM 790 C C . TYR A 1 95 ? 10.469 -19.777 -14.739 1.00 85.56 95 TYR A C 1
ATOM 792 O O . TYR A 1 95 ? 10.698 -20.791 -15.396 1.00 85.56 95 TYR A O 1
ATOM 800 N N . ILE A 1 96 ? 10.547 -18.560 -15.288 1.00 85.12 96 ILE A N 1
ATOM 801 C CA . ILE A 1 96 ? 10.818 -18.305 -16.706 1.00 85.12 96 ILE A CA 1
ATOM 802 C C . ILE A 1 96 ? 12.301 -17.950 -16.925 1.00 85.12 96 ILE A C 1
ATOM 804 O O . ILE A 1 96 ? 12.803 -17.011 -16.307 1.00 85.12 96 ILE A O 1
ATOM 808 N N . PRO A 1 97 ? 13.008 -18.609 -17.869 1.00 89.06 97 PRO A N 1
ATOM 809 C CA . PRO A 1 97 ? 14.388 -18.266 -18.201 1.00 89.06 97 PRO A CA 1
ATOM 810 C C . PRO A 1 97 ? 14.574 -16.811 -18.640 1.00 89.06 97 PRO A C 1
ATOM 812 O O . PRO A 1 97 ? 13.744 -16.240 -19.353 1.00 89.06 97 PRO A O 1
ATOM 815 N N . THR A 1 98 ? 15.735 -16.231 -18.311 1.00 87.44 98 THR A N 1
ATOM 816 C CA . THR A 1 98 ? 15.983 -14.793 -18.487 1.00 87.44 98 THR A CA 1
ATOM 817 C C . THR A 1 98 ? 15.832 -14.288 -19.931 1.00 87.44 98 THR A C 1
ATOM 819 O O . THR A 1 98 ? 15.472 -13.140 -20.181 1.00 87.44 98 THR A O 1
ATOM 822 N N . TRP A 1 99 ? 16.118 -15.132 -20.914 1.00 91.56 99 TRP A N 1
ATOM 823 C CA . TRP A 1 99 ? 15.989 -14.770 -22.323 1.00 91.56 99 TRP A CA 1
ATOM 824 C C . TRP A 1 99 ? 14.521 -14.677 -22.768 1.00 91.56 99 TRP A C 1
ATOM 826 O O . TRP A 1 99 ? 14.187 -13.818 -23.582 1.00 91.56 99 TRP A O 1
ATOM 836 N N . LEU A 1 100 ? 13.631 -15.499 -22.200 1.00 90.12 100 LEU A N 1
ATOM 837 C CA . LEU A 1 100 ? 12.239 -15.597 -22.634 1.00 90.12 100 LEU A CA 1
ATOM 838 C C . LEU A 1 100 ? 11.413 -14.390 -22.175 1.00 90.12 100 LEU A C 1
ATOM 840 O O . LEU A 1 100 ? 10.683 -13.815 -22.980 1.00 90.12 100 LEU A O 1
ATOM 844 N N . TRP A 1 101 ? 11.565 -13.936 -20.925 1.00 85.56 101 TRP A N 1
ATOM 845 C CA . TRP A 1 101 ? 10.890 -12.704 -20.487 1.00 85.56 101 TRP A CA 1
ATOM 846 C C . TRP A 1 101 ? 11.469 -11.459 -21.177 1.00 85.56 101 TRP A C 1
ATOM 848 O O . TRP A 1 101 ? 10.716 -10.562 -21.542 1.00 85.56 101 TRP A O 1
ATOM 858 N N . LYS A 1 102 ? 12.778 -11.413 -21.471 1.00 89.00 102 LYS A N 1
ATOM 859 C CA . LYS A 1 102 ? 13.359 -10.338 -22.300 1.00 89.00 102 LYS A CA 1
ATOM 860 C C . LYS A 1 102 ? 12.756 -10.310 -23.707 1.00 89.00 102 LYS A C 1
ATOM 862 O O . LYS A 1 102 ? 12.461 -9.229 -24.211 1.00 89.00 102 LYS A O 1
ATOM 867 N N . LEU A 1 103 ? 12.532 -11.477 -24.311 1.00 92.69 103 LEU A N 1
ATOM 868 C CA . LEU A 1 103 ? 11.870 -11.593 -25.609 1.00 92.69 103 LEU A CA 1
ATOM 869 C C . LEU A 1 103 ? 10.410 -11.122 -25.543 1.00 92.69 103 LEU A C 1
ATOM 871 O O . LEU A 1 103 ? 9.993 -10.316 -26.370 1.00 92.69 103 LEU A O 1
ATOM 875 N N . GLN A 1 104 ? 9.652 -11.556 -24.531 1.00 90.75 104 GLN A N 1
ATOM 876 C CA . GLN A 1 104 ? 8.279 -11.088 -24.297 1.00 90.75 104 GLN A CA 1
ATOM 877 C C . GLN A 1 104 ? 8.211 -9.569 -24.102 1.00 90.75 104 GLN A C 1
ATOM 879 O O . GLN A 1 104 ? 7.313 -8.921 -24.639 1.00 90.75 104 GLN A O 1
ATOM 884 N N . LYS A 1 105 ? 9.183 -8.996 -23.383 1.00 88.62 105 LYS A N 1
ATOM 885 C CA . LYS A 1 105 ? 9.318 -7.551 -23.190 1.00 88.62 105 LYS A CA 1
ATOM 886 C C . LYS A 1 105 ? 9.598 -6.823 -24.502 1.00 88.62 105 LYS A C 1
ATOM 888 O O . LYS A 1 105 ? 8.980 -5.795 -24.755 1.00 88.62 105 LYS A O 1
ATOM 893 N N . TRP A 1 106 ? 10.505 -7.347 -25.329 1.00 92.44 106 TRP A N 1
ATOM 894 C CA . TRP A 1 106 ? 10.847 -6.753 -26.624 1.00 92.44 106 TRP A CA 1
ATOM 895 C C . TRP A 1 106 ? 9.666 -6.785 -27.602 1.00 92.44 106 TRP A C 1
ATOM 897 O O . TRP A 1 106 ? 9.356 -5.774 -28.223 1.00 92.44 106 TRP A O 1
ATOM 907 N N . LEU A 1 107 ? 8.957 -7.913 -27.668 1.00 92.75 107 LEU A N 1
ATOM 908 C CA . LEU A 1 107 ? 7.768 -8.085 -28.508 1.00 92.75 107 LEU A CA 1
ATOM 909 C C . LEU A 1 107 ? 6.502 -7.436 -27.922 1.00 92.75 107 LEU A C 1
ATOM 911 O O . LEU A 1 107 ? 5.481 -7.372 -28.602 1.00 92.75 107 LEU A O 1
ATOM 915 N N . ASN A 1 108 ? 6.545 -6.964 -26.671 1.00 91.31 108 ASN A N 1
ATOM 916 C CA . ASN A 1 108 ? 5.398 -6.439 -25.927 1.00 91.31 108 ASN A CA 1
ATOM 917 C C . ASN A 1 108 ? 4.197 -7.411 -25.911 1.00 91.31 108 ASN A C 1
ATOM 919 O O . ASN A 1 108 ? 3.054 -7.035 -26.185 1.00 91.31 108 ASN A O 1
ATOM 923 N N . VAL A 1 109 ? 4.457 -8.679 -25.582 1.00 92.44 109 VAL A N 1
ATOM 924 C CA . VAL A 1 109 ? 3.455 -9.758 -25.495 1.00 92.44 109 VAL A CA 1
ATOM 925 C C . VAL A 1 109 ? 3.555 -10.510 -24.167 1.00 92.44 109 VAL A C 1
ATOM 927 O O . VAL A 1 109 ? 4.469 -10.294 -23.373 1.00 92.44 109 VAL A O 1
ATOM 930 N N . GLY A 1 110 ? 2.605 -11.412 -23.913 1.00 89.31 110 GLY A N 1
ATOM 931 C CA . GLY A 1 110 ? 2.662 -12.320 -22.769 1.00 89.31 110 GLY A CA 1
ATOM 932 C C . GLY A 1 110 ? 2.637 -11.605 -21.416 1.00 89.31 110 GLY A C 1
ATOM 933 O O . GLY A 1 110 ? 1.914 -10.621 -21.232 1.00 89.31 110 GLY A O 1
ATOM 934 N N . GLN A 1 111 ? 3.418 -12.123 -20.465 1.00 88.25 111 GLN A N 1
ATOM 935 C CA . GLN A 1 111 ? 3.432 -11.645 -19.080 1.00 88.25 111 GLN A CA 1
ATOM 936 C C . GLN A 1 111 ? 3.984 -10.217 -18.969 1.00 88.25 111 GLN A C 1
ATOM 938 O O . GLN A 1 111 ? 3.468 -9.412 -18.200 1.00 88.25 111 GLN A O 1
ATOM 943 N N . GLU A 1 112 ? 4.948 -9.842 -19.810 1.00 88.19 112 GLU A N 1
ATOM 944 C CA . GLU A 1 112 ? 5.522 -8.491 -19.794 1.00 88.19 112 GLU A CA 1
ATOM 945 C C . GLU A 1 112 ? 4.549 -7.420 -20.311 1.00 88.19 112 GLU A C 1
ATOM 947 O O . GLU A 1 112 ? 4.512 -6.314 -19.768 1.00 88.19 112 GLU A O 1
ATOM 952 N N . LYS A 1 113 ? 3.684 -7.750 -21.284 1.00 91.56 113 LYS A N 1
ATOM 953 C CA . LYS A 1 113 ? 2.581 -6.855 -21.684 1.00 91.56 113 LYS A CA 1
ATOM 954 C C . LYS A 1 113 ? 1.596 -6.645 -20.534 1.00 91.56 113 LYS A C 1
ATOM 956 O O . LYS A 1 113 ? 1.198 -5.512 -20.270 1.00 91.56 113 LYS A O 1
ATOM 961 N N . LYS A 1 114 ? 1.207 -7.728 -19.846 1.00 91.81 114 LYS A N 1
ATOM 962 C CA . LYS A 1 114 ? 0.310 -7.661 -18.680 1.00 91.81 114 LYS A CA 1
ATOM 963 C C . LYS A 1 114 ? 0.917 -6.814 -17.561 1.00 91.81 114 LYS A C 1
ATOM 965 O O . LYS A 1 114 ? 0.227 -5.954 -17.025 1.00 91.81 114 LYS A O 1
ATOM 970 N N . PHE A 1 115 ? 2.207 -7.005 -17.272 1.00 88.94 115 PHE A N 1
ATOM 971 C CA . PHE A 1 115 ? 2.953 -6.204 -16.301 1.00 88.94 115 PHE A CA 1
ATOM 972 C C . PHE A 1 115 ? 2.897 -4.720 -16.648 1.00 88.94 115 PHE A C 1
ATOM 974 O O . PHE A 1 115 ? 2.507 -3.917 -15.810 1.00 88.94 115 PHE A O 1
ATOM 981 N N . LYS A 1 116 ? 3.203 -4.361 -17.902 1.00 89.25 116 LYS A N 1
ATOM 982 C CA . LYS A 1 116 ? 3.164 -2.971 -18.367 1.00 89.25 116 LYS A CA 1
ATOM 983 C C . LYS A 1 116 ? 1.787 -2.329 -18.160 1.00 89.25 116 LYS A C 1
ATOM 985 O O . LYS A 1 116 ? 1.708 -1.264 -17.558 1.00 89.25 116 LYS A O 1
ATOM 990 N N . VAL A 1 117 ? 0.714 -2.987 -18.605 1.00 91.94 117 VAL A N 1
ATOM 991 C CA . VAL A 1 117 ? -0.663 -2.474 -18.458 1.00 91.94 117 VAL A CA 1
ATOM 992 C C . VAL A 1 117 ? -1.053 -2.336 -16.983 1.00 91.94 117 VAL A C 1
ATOM 994 O O . VAL A 1 117 ? -1.664 -1.346 -16.588 1.00 91.94 117 VAL A O 1
ATOM 997 N N . ALA A 1 118 ? -0.687 -3.310 -16.148 1.00 90.00 118 ALA A N 1
ATOM 998 C CA . ALA A 1 118 ? -0.963 -3.259 -14.719 1.00 90.00 118 ALA A CA 1
ATOM 999 C C . ALA A 1 118 ? -0.213 -2.110 -14.025 1.00 90.00 118 ALA A C 1
ATOM 1001 O O . ALA A 1 118 ? -0.802 -1.407 -13.205 1.00 90.00 118 ALA A O 1
ATOM 1002 N N . THR A 1 119 ? 1.051 -1.869 -14.387 1.00 85.56 119 THR A N 1
ATOM 1003 C CA . THR A 1 119 ? 1.802 -0.700 -13.910 1.00 85.56 119 THR A CA 1
ATOM 1004 C C . THR A 1 119 ? 1.118 0.600 -14.335 1.00 85.56 119 THR A C 1
ATOM 1006 O O . THR A 1 119 ? 0.866 1.442 -13.486 1.00 85.56 119 THR A O 1
ATOM 1009 N N . GLU A 1 120 ? 0.727 0.745 -15.604 1.00 88.38 120 GLU A N 1
ATOM 1010 C CA . GLU A 1 120 ? 0.042 1.952 -16.104 1.00 88.38 120 GLU A CA 1
ATOM 1011 C C . GLU A 1 120 ? -1.290 2.234 -15.384 1.00 88.38 120 GLU A C 1
ATOM 1013 O O . GLU A 1 120 ? -1.646 3.392 -15.152 1.00 88.38 120 GLU A O 1
ATOM 1018 N N . ASN A 1 121 ? -2.028 1.191 -14.997 1.00 89.00 121 ASN A N 1
ATOM 1019 C CA . ASN A 1 121 ? -3.259 1.339 -14.222 1.00 89.00 121 ASN A CA 1
ATOM 1020 C C . ASN A 1 121 ? -2.999 1.829 -12.794 1.00 89.00 121 ASN A C 1
ATOM 1022 O O . ASN A 1 121 ? -3.745 2.676 -12.300 1.00 89.00 121 ASN A O 1
ATOM 1026 N N . ILE A 1 122 ? -1.963 1.306 -12.131 1.00 84.62 122 ILE A N 1
ATOM 1027 C CA . ILE A 1 122 ? -1.577 1.777 -10.795 1.00 84.62 122 ILE A CA 1
ATOM 1028 C C . ILE A 1 122 ? -1.077 3.214 -10.882 1.00 84.62 122 ILE A C 1
ATOM 1030 O O . ILE A 1 122 ? -1.454 4.027 -10.047 1.00 84.62 122 ILE A O 1
ATOM 1034 N N . ASP A 1 123 ? -0.323 3.554 -11.922 1.00 81.88 123 ASP A N 1
ATOM 1035 C CA . ASP A 1 123 ? 0.147 4.919 -12.141 1.00 81.88 123 ASP A CA 1
ATOM 1036 C C . ASP A 1 123 ? -1.028 5.865 -12.237 1.00 81.88 123 ASP A C 1
ATOM 1038 O O . ASP A 1 123 ? -1.107 6.825 -11.480 1.00 81.88 123 ASP A O 1
ATOM 1042 N N . ARG A 1 124 ? -1.988 5.561 -13.110 1.00 85.25 124 ARG A N 1
ATOM 1043 C CA . ARG A 1 124 ? -3.192 6.377 -13.262 1.00 85.25 124 ARG A CA 1
ATOM 1044 C C . ARG A 1 124 ? -3.945 6.540 -11.945 1.00 85.25 124 ARG A C 1
ATOM 1046 O O . ARG A 1 124 ? -4.382 7.647 -11.643 1.00 85.25 124 ARG A O 1
ATOM 1053 N N . PHE A 1 125 ? -4.079 5.459 -11.177 1.00 83.50 125 PHE A N 1
ATOM 1054 C CA . PHE A 1 125 ? -4.688 5.505 -9.852 1.00 83.50 125 PHE A CA 1
ATOM 1055 C C . PHE A 1 125 ? -3.928 6.475 -8.935 1.00 83.50 125 PHE A C 1
ATOM 1057 O O . PHE A 1 125 ? -4.527 7.378 -8.361 1.00 83.50 125 PHE A O 1
ATOM 1064 N N . LEU A 1 126 ? -2.603 6.352 -8.848 1.00 78.69 126 LEU A N 1
ATOM 1065 C CA . LEU A 1 126 ? -1.773 7.222 -8.017 1.00 78.69 126 LEU A CA 1
ATOM 1066 C C . LEU A 1 126 ? -1.848 8.685 -8.470 1.00 78.69 126 LEU A C 1
ATOM 1068 O O . LEU A 1 126 ? -2.097 9.547 -7.634 1.00 78.69 126 LEU A O 1
ATOM 1072 N N . TYR A 1 127 ? -1.721 8.960 -9.772 1.00 77.38 127 TYR A N 1
ATOM 1073 C CA . TYR A 1 127 ? -1.831 10.306 -10.346 1.00 77.38 127 TYR A CA 1
ATOM 1074 C C . TYR A 1 127 ? -3.156 10.981 -9.992 1.00 77.38 127 TYR A C 1
ATOM 1076 O O . TYR A 1 127 ? -3.170 12.159 -9.641 1.00 77.38 127 TYR A O 1
ATOM 1084 N N . GLN A 1 128 ? -4.274 10.253 -10.058 1.00 78.38 128 GLN A N 1
ATOM 1085 C CA . GLN A 1 128 ? -5.593 10.794 -9.726 1.00 78.38 128 GLN A CA 1
ATOM 1086 C C . GLN A 1 128 ? -5.676 11.246 -8.256 1.00 78.38 128 GLN A C 1
ATOM 1088 O O . GLN A 1 128 ? -6.307 12.257 -7.943 1.00 78.38 128 GLN A O 1
ATOM 1093 N N . HIS A 1 129 ? -5.006 10.528 -7.355 1.00 70.12 129 HIS A N 1
ATOM 1094 C CA . HIS A 1 129 ? -5.000 10.846 -5.929 1.00 70.12 129 HIS A CA 1
ATOM 1095 C C . HIS A 1 129 ? -3.907 11.852 -5.515 1.00 70.12 129 HIS A C 1
ATOM 1097 O O . HIS A 1 129 ? -4.119 12.614 -4.570 1.00 70.12 129 HIS A O 1
ATOM 1103 N N . THR A 1 130 ? -2.768 11.921 -6.213 1.00 63.94 130 THR A N 1
ATOM 1104 C CA . THR A 1 130 ? -1.705 12.909 -5.938 1.00 63.94 130 THR A CA 1
ATOM 1105 C C . THR A 1 130 ? -2.050 14.303 -6.455 1.00 63.94 130 THR A C 1
ATOM 1107 O O . THR A 1 130 ? -1.814 15.284 -5.751 1.00 63.94 130 THR A O 1
ATOM 1110 N N . SER A 1 131 ? -2.656 14.407 -7.642 1.00 56.06 131 SER A N 1
ATOM 1111 C CA . SER A 1 131 ? -3.049 15.692 -8.251 1.00 56.06 131 SER A CA 1
ATOM 1112 C C . SER A 1 131 ? -4.141 16.438 -7.473 1.00 56.06 131 SER A C 1
ATOM 1114 O O . SER A 1 131 ? -4.277 17.649 -7.615 1.00 56.06 131 SER A O 1
ATOM 1116 N N . THR A 1 132 ? -4.864 15.741 -6.594 1.00 50.81 132 THR A N 1
ATOM 1117 C CA . THR A 1 132 ? -5.908 16.323 -5.738 1.00 50.81 132 THR A CA 1
ATOM 1118 C C . THR A 1 132 ? -5.346 16.891 -4.419 1.00 50.81 132 THR A C 1
ATOM 1120 O O . THR A 1 132 ? -5.968 17.752 -3.807 1.00 50.81 132 THR A O 1
ATOM 1123 N N . ASN A 1 133 ? -4.152 16.458 -3.986 1.00 48.22 133 ASN A N 1
ATOM 1124 C CA . ASN A 1 133 ? -3.633 16.668 -2.622 1.00 48.22 133 ASN A CA 1
ATOM 1125 C C . ASN A 1 133 ? -2.342 17.509 -2.540 1.00 48.22 133 ASN A C 1
ATOM 1127 O O . ASN A 1 133 ? -1.740 17.618 -1.469 1.00 48.22 133 ASN A O 1
ATOM 1131 N N . SER A 1 134 ? -1.888 18.129 -3.636 1.00 45.88 134 SER A N 1
ATOM 1132 C CA . SER A 1 134 ? -0.643 18.921 -3.656 1.00 45.88 134 SER A CA 1
ATOM 1133 C C . SER A 1 134 ? -0.658 20.158 -2.742 1.00 45.88 134 SER A C 1
ATOM 1135 O O . SER A 1 134 ? 0.396 20.739 -2.499 1.00 45.88 134 SER A O 1
ATOM 1137 N N . SER A 1 135 ? -1.819 20.552 -2.213 1.00 42.34 135 SER A N 1
ATOM 1138 C CA . SER A 1 135 ? -1.996 21.682 -1.290 1.00 42.34 135 SER A CA 1
ATOM 1139 C C . SER A 1 135 ? -2.063 21.298 0.196 1.00 42.34 135 SER A C 1
ATOM 1141 O O . SER A 1 135 ? -2.161 22.187 1.035 1.00 42.34 135 SER A O 1
ATOM 1143 N N . SER A 1 136 ? -2.024 20.007 0.547 1.00 46.69 136 SER A N 1
ATOM 1144 C CA . SER A 1 136 ? -2.296 19.516 1.911 1.00 46.69 136 SER A CA 1
ATOM 1145 C C . SER A 1 136 ? -1.274 18.484 2.394 1.00 46.69 136 SER A C 1
ATOM 1147 O O . SER A 1 136 ? -1.628 17.458 2.972 1.00 46.69 136 SER A O 1
ATOM 1149 N N . ARG A 1 137 ? 0.017 18.731 2.151 1.00 55.44 137 ARG A N 1
ATOM 1150 C CA . ARG A 1 137 ? 1.088 17.969 2.807 1.00 55.44 137 ARG A CA 1
ATOM 1151 C C . ARG A 1 137 ? 1.302 18.544 4.204 1.00 55.44 137 ARG A C 1
ATOM 1153 O O . ARG A 1 137 ? 1.645 19.714 4.318 1.00 55.44 137 ARG A O 1
ATOM 1160 N N . SER A 1 138 ? 1.080 17.748 5.251 1.00 54.22 138 SER A N 1
ATOM 1161 C CA . SER A 1 138 ? 1.416 18.176 6.612 1.00 54.22 138 SER A CA 1
ATOM 1162 C C . SER A 1 138 ? 2.931 18.346 6.758 1.00 54.22 138 SER A C 1
ATOM 1164 O O . SER A 1 138 ? 3.703 17.630 6.113 1.00 54.22 138 SER A O 1
ATOM 1166 N N . ASP A 1 139 ? 3.356 19.270 7.622 1.00 56.66 139 ASP A N 1
ATOM 1167 C CA . ASP A 1 139 ? 4.775 19.593 7.824 1.00 56.66 139 ASP A CA 1
ATOM 1168 C C . ASP A 1 139 ? 5.610 18.349 8.192 1.00 56.66 139 ASP A C 1
ATOM 1170 O O . ASP A 1 139 ? 6.706 18.161 7.671 1.00 56.66 139 ASP A O 1
ATOM 1174 N N . GLU A 1 140 ? 5.056 17.421 8.982 1.00 56.78 140 GLU A N 1
ATOM 1175 C CA . GLU A 1 140 ? 5.717 16.159 9.365 1.00 56.78 140 GLU A CA 1
ATOM 1176 C C . GLU A 1 140 ? 5.918 15.185 8.181 1.00 56.78 140 GLU A C 1
ATOM 1178 O O . GLU A 1 140 ? 6.950 14.512 8.089 1.00 56.78 140 GLU A O 1
ATOM 1183 N N . ILE A 1 141 ? 4.956 15.112 7.249 1.00 56.47 141 ILE A N 1
ATOM 1184 C CA . ILE A 1 141 ? 5.064 14.307 6.017 1.00 56.47 141 ILE A CA 1
ATOM 1185 C C . ILE A 1 141 ? 6.086 14.946 5.077 1.00 56.47 141 ILE A C 1
ATOM 1187 O O . ILE A 1 141 ? 6.906 14.246 4.477 1.00 56.47 141 ILE A O 1
ATOM 1191 N N . GLY A 1 142 ? 6.056 16.279 4.975 1.00 56.84 142 GLY A N 1
ATOM 1192 C CA . GLY A 1 142 ? 7.031 17.068 4.233 1.00 56.84 142 GLY A CA 1
ATOM 1193 C C . GLY A 1 142 ? 8.451 16.817 4.729 1.00 56.84 142 GLY A C 1
ATOM 1194 O O . GLY A 1 142 ? 9.329 16.540 3.918 1.00 56.84 142 GLY A O 1
ATOM 1195 N N . GLU A 1 143 ? 8.666 16.813 6.046 1.00 56.78 143 GLU A N 1
ATOM 1196 C CA . GLU A 1 143 ? 9.958 16.504 6.661 1.00 56.78 143 GLU A CA 1
ATOM 1197 C C . GLU A 1 143 ? 10.411 15.064 6.408 1.00 56.78 143 GLU A C 1
ATOM 1199 O O . GLU A 1 143 ? 11.572 14.860 6.062 1.00 56.78 143 GLU A O 1
ATOM 1204 N N . CYS A 1 144 ? 9.528 14.063 6.516 1.00 57.09 144 CYS A N 1
ATOM 1205 C CA . CYS A 1 144 ? 9.888 12.661 6.273 1.00 57.09 144 CYS A CA 1
ATOM 1206 C C . CYS A 1 144 ? 10.227 12.397 4.796 1.00 57.09 144 CYS A C 1
ATOM 1208 O O . CYS A 1 144 ? 11.244 11.774 4.482 1.00 57.09 144 CYS A O 1
ATOM 1210 N N . TYR A 1 145 ? 9.420 12.938 3.882 1.00 59.06 145 TYR A N 1
ATOM 1211 C CA . TYR A 1 145 ? 9.664 12.895 2.443 1.00 59.06 145 TYR A CA 1
ATOM 1212 C C . TYR A 1 145 ? 10.956 13.636 2.076 1.00 59.06 145 TYR A C 1
ATOM 1214 O O . TYR A 1 145 ? 11.798 13.116 1.345 1.00 59.06 145 TYR A O 1
ATOM 1222 N N . PHE A 1 146 ? 11.176 14.821 2.645 1.00 55.38 146 PHE A N 1
ATOM 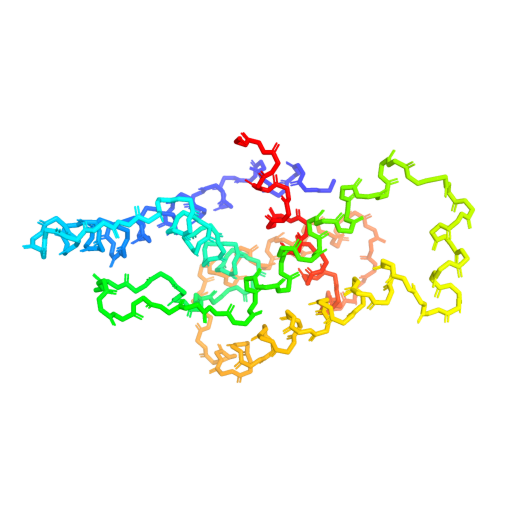1223 C CA . PHE A 1 146 ? 12.405 15.593 2.474 1.00 55.38 146 PHE A CA 1
ATOM 1224 C C . PHE A 1 146 ? 13.628 14.891 3.077 1.00 55.38 146 PHE A C 1
ATOM 1226 O O . PHE A 1 146 ? 14.726 14.972 2.526 1.00 55.38 146 PHE A O 1
ATOM 1233 N N . ASP A 1 147 ? 13.453 14.139 4.161 1.00 57.59 147 ASP A N 1
ATOM 1234 C CA . ASP A 1 147 ? 14.477 13.289 4.759 1.00 57.59 147 ASP A CA 1
ATOM 1235 C C . ASP A 1 147 ? 14.818 12.079 3.884 1.00 57.59 147 ASP A C 1
ATOM 1237 O O . ASP A 1 147 ? 16.004 11.747 3.749 1.00 57.59 147 ASP A O 1
ATOM 1241 N N . MET A 1 148 ? 13.813 11.452 3.257 1.00 57.44 148 MET A N 1
ATOM 1242 C CA . MET A 1 148 ? 14.009 10.425 2.230 1.00 57.44 148 MET A CA 1
ATOM 1243 C C . MET A 1 148 ? 14.782 11.004 1.042 1.00 57.44 148 MET A C 1
ATOM 1245 O O . MET A 1 148 ? 15.770 10.407 0.621 1.00 57.44 148 MET A O 1
ATOM 1249 N N . LEU A 1 149 ? 14.408 12.193 0.557 1.00 55.38 149 LEU A N 1
ATOM 1250 C CA . LEU A 1 149 ? 15.110 12.894 -0.522 1.00 55.38 149 LEU A CA 1
ATOM 1251 C C . LEU A 1 149 ? 16.569 13.211 -0.151 1.00 55.38 149 LEU A C 1
ATOM 1253 O O . LEU A 1 149 ? 17.487 12.872 -0.896 1.00 55.38 149 LEU A O 1
ATOM 1257 N N . LYS A 1 150 ? 16.812 13.784 1.034 1.00 56.66 150 LYS A N 1
ATOM 1258 C CA . LYS A 1 150 ? 18.157 14.124 1.532 1.00 56.66 150 LYS A CA 1
ATOM 1259 C C . LYS A 1 150 ? 19.060 12.907 1.715 1.00 56.66 150 LYS A C 1
ATOM 1261 O O . LYS A 1 150 ? 20.269 13.011 1.502 1.00 56.66 150 LYS A O 1
ATOM 1266 N N . ALA A 1 151 ? 18.510 11.774 2.158 1.00 59.19 151 ALA A N 1
ATOM 1267 C CA . ALA A 1 151 ? 19.268 10.531 2.296 1.00 59.19 151 ALA A CA 1
ATOM 1268 C C . ALA A 1 151 ? 19.825 10.059 0.942 1.00 59.19 151 ALA A C 1
ATOM 1270 O O . ALA A 1 151 ? 20.948 9.569 0.891 1.00 59.19 151 ALA A O 1
ATOM 1271 N N . GLN A 1 152 ? 19.071 10.275 -0.138 1.00 53.53 152 GLN A N 1
ATOM 1272 C CA . GLN A 1 152 ? 19.435 9.876 -1.498 1.00 53.53 152 GLN A CA 1
ATOM 1273 C C . GLN A 1 152 ? 20.444 10.838 -2.140 1.00 53.53 152 GLN A C 1
ATOM 1275 O O . GLN A 1 152 ? 21.396 10.395 -2.779 1.00 53.53 152 GLN A O 1
ATOM 1280 N N . THR A 1 153 ? 20.311 12.151 -1.907 1.00 53.41 153 THR A N 1
ATOM 1281 C CA . THR A 1 153 ? 21.275 13.147 -2.416 1.00 53.41 153 THR A CA 1
ATOM 1282 C C . THR A 1 153 ? 22.671 12.977 -1.799 1.00 53.41 153 THR A C 1
ATOM 1284 O O . THR A 1 153 ? 23.674 13.284 -2.439 1.00 53.41 153 THR A O 1
ATOM 1287 N N . LYS A 1 154 ? 22.764 12.459 -0.563 1.00 54.16 154 LYS A N 1
ATO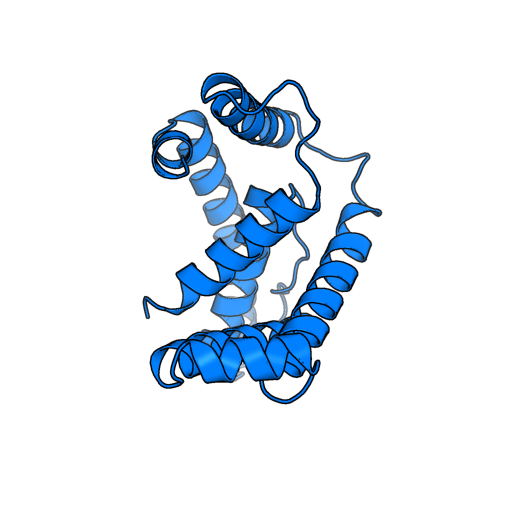M 1288 C CA . LYS A 1 154 ? 24.049 12.140 0.086 1.00 54.16 154 LYS A CA 1
ATOM 1289 C C . LYS A 1 154 ? 24.749 10.903 -0.495 1.00 54.16 154 LYS A C 1
ATOM 1291 O O . LYS A 1 154 ? 25.958 10.797 -0.324 1.00 54.16 154 LYS A O 1
ATOM 1296 N N . GLU A 1 155 ? 24.038 10.006 -1.185 1.00 53.09 155 GLU A N 1
ATOM 1297 C CA . GLU A 1 155 ? 24.612 8.795 -1.807 1.00 53.09 155 GLU A CA 1
ATOM 1298 C C . GLU A 1 155 ? 25.000 8.986 -3.293 1.00 53.09 155 GLU A C 1
ATOM 1300 O O . GLU A 1 155 ? 25.296 8.016 -3.984 1.00 53.09 155 GLU A O 1
ATOM 1305 N N . GLY A 1 156 ? 25.071 10.228 -3.796 1.00 46.12 156 GLY A N 1
ATOM 1306 C CA . GLY A 1 156 ? 25.705 10.529 -5.090 1.00 46.12 156 GLY A CA 1
ATOM 1307 C C . GLY A 1 156 ? 24.786 10.522 -6.315 1.00 46.12 156 GLY A C 1
ATOM 1308 O O . GLY A 1 156 ? 25.271 10.690 -7.433 1.00 46.12 156 GLY A O 1
ATOM 1309 N N . TYR A 1 157 ? 23.468 10.408 -6.139 1.00 46.47 157 TYR A N 1
ATOM 1310 C CA . TYR A 1 157 ? 22.532 10.794 -7.194 1.00 46.47 157 TYR A CA 1
ATOM 1311 C C . TYR A 1 157 ? 22.397 12.314 -7.163 1.00 46.47 157 TYR A C 1
ATOM 1313 O O . TYR A 1 157 ? 22.059 12.897 -6.132 1.00 46.47 157 TYR A O 1
ATOM 1321 N N . GLY A 1 158 ? 22.777 12.950 -8.275 1.00 41.25 158 GLY A N 1
ATOM 1322 C CA . GLY A 1 158 ? 22.852 14.398 -8.423 1.00 41.25 158 GLY A CA 1
ATOM 1323 C C . GLY A 1 158 ? 21.585 15.125 -7.977 1.00 41.25 158 GLY A C 1
ATOM 1324 O O . GLY A 1 158 ? 20.531 14.531 -7.780 1.00 41.25 158 GLY A O 1
ATOM 1325 N N . ARG A 1 159 ? 21.722 16.442 -7.822 1.00 39.94 159 ARG A N 1
ATOM 1326 C CA . ARG A 1 159 ? 20.706 17.417 -7.399 1.00 39.94 159 ARG A CA 1
ATOM 1327 C C . ARG A 1 159 ? 19.531 17.505 -8.399 1.00 39.94 159 ARG A C 1
ATOM 1329 O O . ARG A 1 159 ? 19.305 18.547 -8.997 1.00 39.94 159 ARG A O 1
ATOM 1336 N N . GLY A 1 160 ? 18.840 16.396 -8.625 1.00 41.28 160 GLY A N 1
ATOM 1337 C CA . GLY A 1 160 ? 17.668 16.261 -9.472 1.00 41.28 160 GLY A CA 1
ATOM 1338 C C . GLY A 1 160 ? 16.483 15.883 -8.604 1.00 41.28 160 GLY A C 1
ATOM 1339 O O . GLY A 1 160 ? 16.595 15.033 -7.720 1.00 41.28 160 GLY A O 1
ATOM 1340 N N . GLU A 1 161 ? 15.360 16.548 -8.839 1.00 48.75 161 GLU A N 1
ATOM 1341 C CA . GLU A 1 161 ? 14.066 16.159 -8.293 1.00 48.75 161 GLU A CA 1
ATOM 1342 C C . GLU A 1 161 ? 13.871 14.649 -8.480 1.00 48.75 161 GLU A C 1
ATOM 1344 O O . GLU A 1 161 ? 14.161 14.093 -9.544 1.00 48.75 161 GLU A O 1
ATOM 1349 N N . MET A 1 162 ? 13.441 13.961 -7.422 1.00 54.72 162 MET A N 1
ATOM 1350 C CA . MET A 1 162 ? 13.163 12.531 -7.488 1.00 54.72 162 MET A CA 1
ATOM 1351 C C . MET A 1 162 ? 12.152 12.295 -8.605 1.00 54.72 162 MET A C 1
ATOM 1353 O O . MET A 1 162 ? 11.025 12.778 -8.515 1.00 54.72 162 MET A O 1
ATOM 1357 N N . SER A 1 163 ? 12.545 11.567 -9.655 1.00 62.12 163 SER A N 1
ATOM 1358 C CA . SER A 1 163 ? 11.601 11.270 -10.730 1.00 62.12 163 SER A CA 1
ATOM 1359 C C . SER A 1 163 ? 10.396 10.556 -10.123 1.00 62.12 163 SER A C 1
ATOM 1361 O O . SER A 1 163 ? 10.560 9.603 -9.359 1.00 62.12 163 SER A O 1
ATOM 1363 N N . GLU A 1 164 ? 9.193 10.996 -10.466 1.00 63.25 164 GLU A N 1
ATOM 1364 C CA . GLU A 1 164 ? 7.936 10.372 -10.044 1.00 63.25 164 GLU A CA 1
ATOM 1365 C C . GLU A 1 164 ? 7.937 8.852 -10.274 1.00 63.25 164 GLU A C 1
ATOM 1367 O O . GLU A 1 164 ? 7.481 8.067 -9.444 1.00 63.25 164 GLU A O 1
ATOM 1372 N N . LYS A 1 165 ? 8.611 8.435 -11.349 1.00 66.44 165 LYS A N 1
ATOM 1373 C CA . LYS A 1 165 ? 8.931 7.048 -11.678 1.00 66.44 165 LYS A CA 1
ATOM 1374 C C . LYS A 1 165 ? 9.625 6.284 -10.541 1.00 66.44 165 LYS A C 1
ATOM 1376 O O . LYS A 1 165 ? 9.270 5.143 -10.278 1.00 66.44 165 LYS A O 1
ATOM 1381 N N . TYR A 1 166 ? 10.608 6.883 -9.872 1.00 69.94 166 TYR A N 1
ATOM 1382 C CA . TYR A 1 166 ? 11.350 6.244 -8.782 1.00 69.94 166 TYR A CA 1
ATOM 1383 C C . TYR A 1 166 ? 10.492 6.077 -7.524 1.00 69.94 166 TYR A C 1
ATOM 1385 O O . TYR A 1 166 ? 10.533 5.019 -6.897 1.00 69.94 166 TYR A O 1
ATOM 1393 N N . LEU A 1 167 ? 9.693 7.088 -7.160 1.00 67.75 167 LEU A N 1
ATOM 1394 C CA . LEU A 1 167 ? 8.758 6.988 -6.028 1.00 67.75 167 LEU A CA 1
ATOM 1395 C C . LEU A 1 167 ? 7.720 5.907 -6.279 1.00 67.75 167 LEU A C 1
ATOM 1397 O O . LEU A 1 167 ? 7.457 5.080 -5.411 1.00 67.75 167 LEU A O 1
ATOM 1401 N N . ARG A 1 168 ? 7.191 5.872 -7.500 1.00 70.12 168 ARG A N 1
ATOM 1402 C CA . ARG A 1 168 ? 6.296 4.819 -7.951 1.00 70.12 168 ARG A CA 1
ATOM 1403 C C . ARG A 1 168 ? 6.950 3.446 -7.861 1.00 70.12 168 ARG A C 1
ATOM 1405 O O . ARG A 1 168 ? 6.380 2.552 -7.245 1.00 70.12 168 ARG A O 1
ATOM 1412 N N . ASP A 1 169 ? 8.126 3.265 -8.454 1.00 72.50 169 ASP A N 1
ATOM 1413 C CA . ASP A 1 169 ? 8.813 1.969 -8.466 1.00 72.50 169 ASP A CA 1
ATOM 1414 C C . ASP A 1 169 ? 9.154 1.522 -7.030 1.00 72.50 169 ASP A C 1
ATOM 1416 O O . ASP A 1 169 ? 9.057 0.338 -6.708 1.00 72.50 169 ASP A O 1
ATOM 1420 N N . THR A 1 170 ? 9.461 2.472 -6.141 1.00 72.75 170 THR A N 1
ATOM 1421 C CA . THR A 1 170 ? 9.643 2.247 -4.700 1.00 72.75 170 THR A CA 1
ATOM 1422 C C . THR A 1 170 ? 8.350 1.791 -4.026 1.00 72.75 170 THR A C 1
ATOM 1424 O O . THR A 1 170 ? 8.351 0.766 -3.348 1.00 72.75 170 THR A O 1
ATOM 1427 N N . ALA A 1 171 ? 7.239 2.506 -4.224 1.00 71.31 171 ALA A N 1
ATOM 1428 C CA . ALA A 1 171 ? 5.945 2.146 -3.652 1.00 71.31 171 ALA A CA 1
ATOM 1429 C C . ALA A 1 171 ? 5.482 0.773 -4.137 1.00 71.31 171 ALA A C 1
ATOM 1431 O O . ALA A 1 171 ? 5.099 -0.063 -3.328 1.00 71.31 171 ALA A O 1
ATOM 1432 N N . LEU A 1 172 ? 5.580 0.513 -5.443 1.00 72.25 172 LEU A N 1
ATOM 1433 C CA . LEU A 1 172 ? 5.278 -0.789 -6.028 1.00 72.25 172 LEU A CA 1
ATOM 1434 C C . LEU A 1 172 ? 6.150 -1.880 -5.412 1.00 72.25 172 LEU A C 1
ATOM 1436 O O . LEU A 1 172 ? 5.629 -2.924 -5.038 1.00 72.25 172 LEU A O 1
ATOM 1440 N N . SER A 1 173 ? 7.450 -1.632 -5.246 1.00 77.31 173 SER A N 1
ATOM 1441 C CA . SER A 1 173 ? 8.355 -2.591 -4.608 1.00 77.31 173 SER A CA 1
ATOM 1442 C C . SER A 1 173 ? 7.966 -2.872 -3.157 1.00 77.31 173 SER A C 1
ATOM 1444 O O . SER A 1 173 ? 7.999 -4.027 -2.752 1.00 77.31 173 SER A O 1
ATOM 1446 N N . LEU A 1 174 ? 7.564 -1.855 -2.385 1.00 75.00 174 LEU A N 1
ATOM 1447 C CA . LEU A 1 174 ? 7.120 -2.017 -0.995 1.00 75.00 174 LEU A CA 1
ATOM 1448 C C . LEU A 1 174 ? 5.777 -2.747 -0.890 1.00 75.00 174 LEU A C 1
ATOM 1450 O O . LEU A 1 174 ? 5.645 -3.651 -0.070 1.00 75.00 174 LEU A O 1
ATOM 1454 N N . LEU A 1 175 ? 4.810 -2.402 -1.744 1.00 72.69 175 LEU A N 1
ATOM 1455 C CA . LEU A 1 175 ? 3.502 -3.059 -1.817 1.00 72.69 175 LEU A CA 1
ATOM 1456 C C . LEU A 1 175 ? 3.625 -4.527 -2.192 1.00 72.69 175 LEU A C 1
ATOM 1458 O O . LEU A 1 175 ? 2.984 -5.377 -1.583 1.00 72.69 175 LEU A O 1
ATOM 1462 N N . ILE A 1 176 ? 4.448 -4.807 -3.204 1.00 70.69 176 ILE A N 1
ATOM 1463 C CA . ILE A 1 176 ? 4.744 -6.163 -3.637 1.00 70.69 176 ILE A CA 1
ATOM 1464 C C . ILE A 1 176 ? 5.442 -6.870 -2.473 1.00 70.69 176 ILE A C 1
ATOM 1466 O O . ILE A 1 176 ? 4.886 -7.838 -1.977 1.00 70.69 176 ILE A O 1
ATOM 1470 N N . ALA A 1 177 ? 6.564 -6.353 -1.952 1.00 70.56 177 ALA A N 1
ATOM 1471 C CA . ALA A 1 177 ? 7.329 -6.958 -0.852 1.00 70.56 177 ALA A CA 1
ATOM 1472 C C . ALA A 1 177 ? 6.491 -7.271 0.402 1.00 70.56 177 ALA A C 1
ATOM 1474 O O . ALA A 1 177 ? 6.666 -8.337 0.986 1.00 70.56 177 ALA A O 1
ATOM 1475 N N . GLY A 1 178 ? 5.567 -6.386 0.789 1.00 64.38 178 GLY A N 1
ATOM 1476 C CA . GLY A 1 178 ? 4.690 -6.575 1.948 1.00 64.38 178 GLY A CA 1
ATOM 1477 C C . GLY A 1 178 ? 3.723 -7.757 1.831 1.00 64.38 178 GLY A C 1
ATOM 1478 O O . GLY A 1 178 ? 3.206 -8.211 2.846 1.00 64.38 178 GLY A O 1
ATOM 1479 N N . LYS A 1 179 ? 3.501 -8.285 0.622 1.00 60.94 179 LYS A N 1
ATOM 1480 C CA . LYS A 1 179 ? 2.625 -9.435 0.380 1.00 60.94 179 LYS A CA 1
ATOM 1481 C C . LYS A 1 179 ? 3.333 -10.790 0.332 1.00 60.94 179 LYS A C 1
ATOM 1483 O O . LYS A 1 179 ? 2.678 -11.806 0.519 1.00 60.94 179 LYS A O 1
ATOM 1488 N N . TRP A 1 180 ? 4.652 -10.831 0.138 1.00 48.81 180 TRP A N 1
ATOM 1489 C CA . TRP A 1 180 ? 5.413 -12.092 0.038 1.00 48.81 180 TRP A CA 1
ATOM 1490 C C . TRP A 1 180 ? 5.787 -12.718 1.382 1.00 48.81 180 TRP A C 1
ATOM 1492 O O . TRP A 1 180 ? 6.456 -13.749 1.400 1.00 48.81 180 TRP A O 1
ATOM 1502 N N . HIS A 1 181 ? 5.429 -12.080 2.498 1.00 37.50 181 HIS A N 1
ATOM 1503 C CA . HIS A 1 181 ? 5.843 -12.513 3.834 1.00 37.50 181 HIS A CA 1
ATOM 1504 C C . HIS A 1 181 ? 4.705 -13.017 4.731 1.00 37.50 181 HIS A C 1
ATOM 1506 O O . HIS A 1 181 ? 4.921 -13.142 5.933 1.00 37.50 181 HIS A O 1
ATOM 1512 N N . ASN A 1 182 ? 3.536 -13.332 4.161 1.00 33.41 182 ASN A N 1
ATOM 1513 C CA . ASN A 1 182 ? 2.437 -14.011 4.855 1.00 33.41 182 ASN A CA 1
ATOM 1514 C C . ASN A 1 182 ? 2.072 -15.319 4.156 1.00 33.41 182 ASN A C 1
ATOM 1516 O O . ASN A 1 182 ? 1.935 -15.289 2.912 1.00 33.41 182 ASN A O 1
#